Protein AF-I0WMH8-F1 (afdb_monomer_lite)

Secondary structure (DSSP, 8-state):
-----TTHHHHHHHHHHHHHHHHHHH-GGGGGGGHHHHHHHHHHHHHHHHTTS-TTTS-HHHHHHHHHHHHHHHHHHHHH--TT--HHHHHHHHHHHHHHHHT-GGG--------------

Foldseek 3Di:
DDDDDPPPPVVVVQVVVLVVLLVCVVPVVCVVVCVVVLVVVLVVLLVVLPVVDDPVHDDPVVSCVRSVLLSVQLVVLSVVAHSPDGSVSSVVSSVVSVVCVVVPVPPPPPPCPDPPDDDDD

pLDDT: mean 70.35, std 15.28, range [35.34, 90.81]

Radius of gyration: 19.6 Å; chains: 1; bounding box: 74×36×38 Å

Structure (mmCIF, N/CA/C/O backbone):
data_AF-I0WMH8-F1
#
_entry.id   AF-I0WMH8-F1
#
loop_
_atom_site.group_PDB
_atom_site.id
_atom_site.type_symbol
_atom_site.label_atom_id
_atom_site.label_alt_id
_atom_site.label_comp_id
_atom_site.label_asym_id
_atom_site.label_entity_id
_atom_site.label_seq_id
_atom_site.pdbx_PDB_ins_code
_atom_site.Cartn_x
_atom_site.Cartn_y
_atom_site.Cartn_z
_atom_site.occupancy
_atom_site.B_iso_or_equiv
_atom_site.auth_seq_id
_atom_site.auth_comp_id
_atom_site.auth_asym_id
_atom_site.auth_atom_id
_atom_site.pdbx_PDB_model_num
ATOM 1 N N . MET A 1 1 ? 30.273 -18.187 19.103 1.00 35.34 1 MET A N 1
ATOM 2 C CA . MET A 1 1 ? 29.636 -16.893 18.777 1.00 35.34 1 MET A CA 1
ATOM 3 C C . MET A 1 1 ? 28.178 -17.173 18.461 1.00 35.34 1 MET A C 1
ATOM 5 O O . MET A 1 1 ? 27.908 -17.806 17.452 1.00 35.34 1 MET A O 1
ATOM 9 N N . SER A 1 2 ? 27.269 -16.832 19.376 1.00 36.03 2 SER A N 1
ATOM 10 C CA . SER A 1 2 ? 25.834 -17.096 19.222 1.00 36.03 2 SER A CA 1
ATOM 11 C C . SER A 1 2 ? 25.186 -15.895 18.538 1.00 36.03 2 SER A C 1
ATOM 13 O O . SER A 1 2 ? 25.254 -14.782 19.058 1.00 36.03 2 SER A O 1
ATOM 15 N N . VAL A 1 3 ? 24.632 -16.099 17.344 1.00 42.56 3 VAL A N 1
ATOM 16 C CA . VAL A 1 3 ? 23.869 -15.081 16.615 1.00 42.56 3 VAL A CA 1
ATOM 17 C C . VAL A 1 3 ? 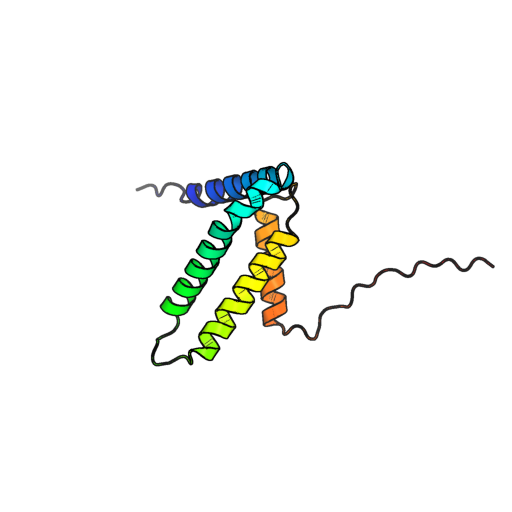22.485 -15.013 17.262 1.00 42.56 3 VAL A C 1
ATOM 19 O O . VAL A 1 3 ? 21.691 -15.937 17.121 1.00 42.56 3 VAL A O 1
ATOM 22 N N . GLY A 1 4 ? 22.227 -13.951 18.030 1.00 43.03 4 GLY A N 1
ATOM 23 C CA . GLY A 1 4 ? 20.915 -13.675 18.623 1.00 43.03 4 GLY A CA 1
ATOM 24 C C . GLY A 1 4 ? 19.840 -13.386 17.561 1.00 43.03 4 GLY A C 1
ATOM 25 O O . GLY A 1 4 ? 20.178 -13.001 16.436 1.00 43.03 4 GLY A O 1
ATOM 26 N N . PRO A 1 5 ? 18.550 -13.573 17.893 1.00 44.97 5 PRO A N 1
ATOM 27 C CA . PRO A 1 5 ? 17.464 -13.587 16.920 1.00 44.97 5 PRO A CA 1
ATOM 28 C C . PRO A 1 5 ? 17.234 -12.183 16.345 1.00 44.97 5 PRO A C 1
ATOM 30 O O . PRO A 1 5 ? 17.017 -11.217 17.076 1.00 44.97 5 PRO A O 1
ATOM 33 N N . ARG A 1 6 ? 17.262 -12.061 15.014 1.00 48.94 6 ARG A N 1
ATOM 34 C CA . ARG A 1 6 ? 16.994 -10.813 14.271 1.00 48.94 6 ARG A CA 1
ATOM 35 C C . ARG A 1 6 ? 15.488 -10.538 14.086 1.00 48.94 6 ARG A C 1
ATOM 37 O O . ARG A 1 6 ? 15.103 -9.908 13.106 1.00 48.94 6 ARG A O 1
ATOM 44 N N . ASP A 1 7 ? 14.640 -10.979 15.015 1.00 51.12 7 ASP A N 1
ATOM 45 C CA . ASP A 1 7 ? 13.172 -10.952 14.856 1.00 51.12 7 ASP A CA 1
ATOM 46 C C . ASP A 1 7 ? 12.471 -9.726 15.472 1.00 51.12 7 ASP A C 1
ATOM 48 O O . ASP A 1 7 ? 11.283 -9.497 15.249 1.00 51.12 7 ASP A O 1
ATOM 52 N N . HIS A 1 8 ? 13.186 -8.874 16.209 1.00 50.91 8 HIS A N 1
ATOM 53 C CA . HIS A 1 8 ? 12.559 -7.794 16.982 1.00 50.91 8 HIS A CA 1
ATOM 54 C C . HIS A 1 8 ? 12.007 -6.572 16.209 1.00 50.91 8 HIS A C 1
ATOM 56 O O . HIS A 1 8 ? 10.946 -6.082 16.606 1.00 50.91 8 HIS A O 1
ATOM 62 N N . PRO A 1 9 ? 12.619 -6.051 15.124 1.00 53.94 9 PRO A N 1
ATOM 63 C CA . PRO A 1 9 ? 12.135 -4.805 14.515 1.00 53.94 9 PRO A CA 1
ATOM 64 C C . PRO A 1 9 ? 10.842 -4.992 13.705 1.00 53.94 9 PRO A C 1
ATOM 66 O O . PRO A 1 9 ? 9.991 -4.106 13.680 1.00 53.94 9 PRO A O 1
ATOM 69 N N . ARG A 1 10 ? 10.647 -6.160 13.078 1.00 55.62 10 ARG A N 1
ATOM 70 C CA . ARG A 1 10 ? 9.462 -6.441 12.246 1.00 55.62 10 ARG A CA 1
ATOM 71 C C . ARG A 1 10 ? 8.193 -6.608 13.083 1.00 55.62 10 ARG A C 1
ATOM 73 O O . ARG A 1 10 ? 7.161 -6.041 12.734 1.00 55.62 10 ARG A O 1
ATOM 80 N N . ALA A 1 11 ? 8.287 -7.319 14.207 1.00 61.59 11 ALA A N 1
ATOM 81 C CA . ALA A 1 11 ? 7.164 -7.524 15.121 1.00 61.59 11 ALA A CA 1
ATOM 82 C C . ALA A 1 11 ? 6.704 -6.213 15.784 1.00 61.59 11 ALA A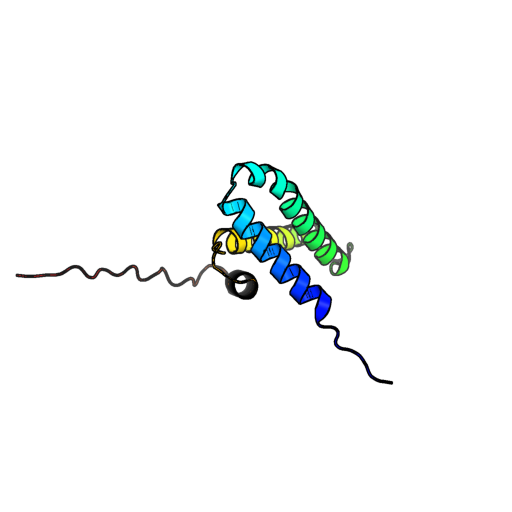 C 1
ATOM 84 O O . ALA A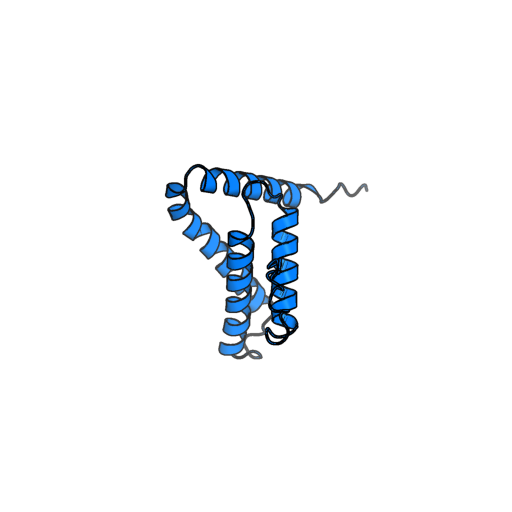 1 11 ? 5.506 -5.967 15.914 1.00 61.59 11 ALA A O 1
ATOM 85 N N . HIS A 1 12 ? 7.650 -5.339 16.148 1.00 65.19 12 HIS A N 1
ATOM 86 C CA . HIS A 1 12 ? 7.339 -4.019 16.697 1.00 65.19 12 HIS A CA 1
ATOM 87 C C . HIS A 1 12 ? 6.601 -3.133 15.681 1.00 65.19 12 HIS A C 1
ATOM 89 O O . HIS A 1 12 ? 5.567 -2.550 16.004 1.00 65.19 12 HIS A O 1
ATOM 95 N N . ASN A 1 13 ? 7.077 -3.090 14.434 1.00 69.56 13 ASN A N 1
ATOM 96 C CA . ASN A 1 13 ? 6.439 -2.309 13.373 1.00 69.56 13 ASN A CA 1
ATOM 97 C C . ASN A 1 13 ? 5.020 -2.816 13.061 1.00 69.56 13 ASN A C 1
ATOM 99 O O . ASN A 1 13 ? 4.097 -2.017 12.921 1.00 69.56 13 ASN A O 1
ATOM 103 N N . ALA A 1 14 ? 4.826 -4.136 13.029 1.00 68.69 14 ALA A N 1
ATOM 104 C CA . ALA A 1 14 ? 3.519 -4.767 12.841 1.00 68.69 14 ALA A CA 1
ATOM 105 C C . ALA A 1 14 ? 2.509 -4.400 13.948 1.00 68.69 14 ALA A C 1
ATOM 107 O O . ALA A 1 14 ? 1.358 -4.050 13.662 1.00 68.69 14 ALA A O 1
ATOM 108 N N . ALA A 1 15 ? 2.942 -4.435 15.212 1.00 73.25 15 ALA A N 1
ATOM 109 C CA . ALA A 1 15 ? 2.108 -4.047 16.348 1.00 73.25 15 ALA A CA 1
ATOM 110 C C . ALA A 1 15 ? 1.720 -2.561 16.281 1.00 73.25 15 ALA A C 1
ATOM 112 O O . ALA A 1 15 ? 0.549 -2.216 16.451 1.00 73.25 15 ALA A O 1
ATOM 113 N N . THR A 1 16 ? 2.678 -1.691 15.954 1.00 76.94 16 THR A N 1
ATOM 114 C CA . THR A 1 16 ? 2.451 -0.250 15.787 1.00 76.94 16 THR A CA 1
ATOM 115 C C . THR A 1 16 ? 1.433 0.044 14.687 1.00 76.94 16 THR A C 1
ATOM 117 O O . THR A 1 16 ? 0.505 0.818 14.915 1.00 76.94 16 THR A O 1
ATOM 120 N N . LEU A 1 17 ? 1.536 -0.615 13.528 1.00 73.00 17 LEU A N 1
ATOM 121 C CA . LEU A 1 17 ? 0.581 -0.448 12.426 1.00 73.00 17 LEU A CA 1
ATOM 122 C C . LEU A 1 17 ? -0.839 -0.871 12.822 1.00 73.00 17 LEU A C 1
ATOM 124 O O . LEU A 1 17 ? -1.804 -0.173 12.515 1.00 73.00 17 LEU A O 1
ATOM 128 N N . THR A 1 18 ? -0.969 -1.988 13.541 1.00 76.12 18 THR A N 1
ATOM 129 C CA . THR A 1 18 ? -2.273 -2.493 14.008 1.00 76.12 18 THR A CA 1
ATOM 130 C C . THR A 1 18 ? -2.925 -1.506 14.980 1.00 76.12 18 THR A C 1
ATOM 132 O O . THR A 1 18 ? -4.113 -1.196 14.874 1.00 76.12 18 THR A O 1
ATOM 135 N N . VAL A 1 19 ? -2.140 -0.957 15.913 1.00 79.44 19 VAL A N 1
ATOM 136 C CA . VAL A 1 19 ? -2.607 0.066 16.859 1.00 79.44 19 VAL A CA 1
ATOM 137 C C . VAL A 1 19 ? -3.017 1.343 16.126 1.00 79.44 19 VAL A C 1
ATOM 139 O O . VAL A 1 19 ? -4.104 1.863 16.372 1.00 79.44 19 VAL A O 1
ATOM 142 N N . GLN A 1 20 ? -2.199 1.821 15.186 1.00 78.38 20 GLN A N 1
ATOM 143 C CA . GLN A 1 20 ? -2.521 2.996 14.374 1.00 78.38 20 GLN A CA 1
ATOM 144 C C . GLN A 1 20 ? -3.828 2.813 13.598 1.00 78.38 20 GLN A C 1
ATOM 146 O O . GLN A 1 20 ? -4.655 3.723 13.582 1.00 78.38 20 GLN A O 1
ATOM 151 N N . ARG A 1 21 ? -4.055 1.635 13.001 1.00 79.06 21 ARG A N 1
ATOM 152 C CA . ARG A 1 21 ? -5.288 1.344 12.256 1.00 79.06 21 ARG A CA 1
ATOM 153 C C . ARG A 1 21 ? -6.530 1.467 13.138 1.00 79.06 21 ARG A C 1
ATOM 155 O O . ARG A 1 21 ? -7.496 2.106 12.734 1.00 79.06 21 ARG A O 1
ATOM 162 N N . ARG A 1 22 ? -6.480 0.922 14.354 1.00 79.69 22 ARG A N 1
ATOM 163 C CA . ARG A 1 22 ? -7.583 1.004 15.328 1.00 79.69 22 ARG A CA 1
ATOM 164 C C . ARG A 1 22 ? -7.831 2.428 15.819 1.00 79.69 22 ARG A C 1
ATOM 166 O O . ARG A 1 22 ? -8.979 2.833 15.952 1.00 79.69 22 ARG A O 1
ATOM 173 N N . ILE A 1 23 ? -6.769 3.195 16.065 1.00 79.75 23 ILE A N 1
ATOM 174 C CA . ILE A 1 23 ? -6.885 4.600 16.484 1.00 79.75 23 ILE A CA 1
ATOM 175 C C . ILE A 1 23 ? -7.556 5.436 15.390 1.00 79.75 23 ILE A C 1
ATOM 177 O O . ILE A 1 23 ? -8.427 6.246 15.692 1.00 79.75 23 ILE A O 1
ATOM 181 N N . LEU A 1 24 ? -7.177 5.235 14.127 1.00 78.75 24 LEU A N 1
ATOM 182 C CA . LEU A 1 24 ? -7.745 5.978 13.000 1.00 78.75 24 LEU A CA 1
ATOM 183 C C . LEU A 1 24 ? -9.218 5.644 12.752 1.00 78.75 24 LEU A C 1
ATOM 185 O O . LEU A 1 24 ? -9.978 6.533 12.379 1.00 78.75 24 LEU A O 1
ATOM 189 N N . ASP A 1 25 ? -9.618 4.397 12.992 1.00 80.31 25 ASP A N 1
ATOM 190 C CA . ASP A 1 25 ? -11.022 3.985 12.947 1.00 80.31 25 ASP A CA 1
ATOM 191 C C . ASP A 1 25 ? -11.848 4.653 14.061 1.00 80.31 25 ASP A C 1
ATOM 193 O O . ASP A 1 25 ? -12.895 5.243 13.803 1.00 80.31 25 ASP A O 1
ATOM 197 N N . ALA A 1 26 ? -11.322 4.665 15.291 1.00 81.75 26 ALA A N 1
ATOM 198 C CA . ALA A 1 26 ? -11.977 5.296 16.438 1.00 81.75 26 ALA A CA 1
ATOM 199 C C . ALA A 1 26 ? -12.002 6.837 16.367 1.00 81.75 26 ALA A C 1
ATOM 201 O O . ALA A 1 26 ? -12.866 7.474 16.972 1.00 81.75 26 ALA A O 1
ATOM 202 N N . ALA A 1 27 ? -11.058 7.452 15.650 1.00 80.44 27 ALA A N 1
ATOM 203 C CA . ALA A 1 27 ? -10.911 8.901 15.542 1.00 80.44 27 ALA A CA 1
ATOM 204 C C . ALA A 1 27 ? -10.565 9.340 14.101 1.00 80.44 27 ALA A C 1
ATOM 206 O O . ALA A 1 27 ? -9.427 9.729 13.820 1.00 80.44 27 ALA A O 1
ATOM 207 N N . PRO A 1 28 ? -11.553 9.382 13.183 1.00 71.00 28 PRO A N 1
ATOM 208 C CA . PRO A 1 28 ? -11.323 9.651 11.758 1.00 71.00 28 PRO A CA 1
ATOM 209 C C . PRO A 1 28 ? -10.723 11.030 11.458 1.00 71.00 28 PRO A C 1
ATOM 211 O O . PRO A 1 28 ? -10.074 11.223 10.436 1.00 71.00 28 PRO A O 1
ATOM 214 N N . HIS A 1 29 ? -10.902 12.008 12.349 1.00 72.38 29 HIS A N 1
ATOM 215 C CA . HIS A 1 29 ? -10.304 13.340 12.211 1.00 72.38 29 HIS A CA 1
ATOM 216 C C . HIS A 1 29 ? -8.768 13.309 12.314 1.00 72.38 29 HIS A C 1
ATOM 218 O O . HIS A 1 29 ? -8.098 14.149 11.715 1.00 72.38 29 HIS A O 1
ATOM 224 N N . LEU A 1 30 ? -8.195 12.303 12.988 1.00 67.88 30 LEU A N 1
ATOM 225 C CA . LEU A 1 30 ? -6.748 12.068 13.014 1.00 67.88 30 LEU A CA 1
ATOM 226 C C . LEU A 1 30 ? -6.225 11.535 11.671 1.00 67.88 30 LEU A C 1
ATOM 228 O O . LEU A 1 30 ? -5.023 11.610 11.408 1.00 67.88 30 LEU A O 1
ATOM 232 N N . ALA A 1 31 ? -7.112 11.064 10.783 1.00 62.16 31 ALA A N 1
ATOM 233 C CA . ALA A 1 31 ? -6.733 10.577 9.461 1.00 62.16 31 ALA A CA 1
ATOM 234 C C . ALA A 1 31 ? -6.190 11.678 8.532 1.00 62.16 31 ALA A C 1
ATOM 236 O O . ALA A 1 31 ? -5.488 11.402 7.561 1.00 62.16 31 ALA A O 1
ATOM 237 N N . GLN A 1 32 ? -6.442 12.952 8.848 1.00 55.69 32 GLN A N 1
ATOM 238 C CA . GLN A 1 32 ? -5.843 14.068 8.113 1.00 55.69 32 GLN A CA 1
ATOM 239 C C . GLN A 1 32 ? -4.316 14.138 8.307 1.00 55.69 32 GLN A C 1
ATOM 241 O O . GLN A 1 32 ? -3.608 14.572 7.400 1.00 55.69 32 GLN A O 1
ATOM 246 N N . SER A 1 33 ? -3.790 13.632 9.432 1.00 53.50 33 SER A N 1
ATOM 247 C CA . SER A 1 33 ? -2.345 13.534 9.690 1.00 53.50 33 SER A CA 1
ATOM 248 C C . SER A 1 33 ? -1.686 12.331 9.004 1.00 53.50 33 SER A C 1
ATOM 250 O O . SER A 1 33 ? -0.465 12.317 8.853 1.00 53.50 33 SER A O 1
ATOM 252 N N . THR A 1 34 ? -2.445 11.317 8.570 1.00 54.53 34 THR A N 1
ATOM 253 C CA . THR A 1 34 ? -1.890 10.109 7.923 1.00 54.53 34 THR A CA 1
ATOM 254 C C . THR A 1 34 ? -1.469 10.338 6.478 1.00 54.53 34 THR A C 1
ATOM 256 O O . THR A 1 34 ? -0.792 9.489 5.902 1.00 54.53 34 THR A O 1
ATOM 259 N N . LYS A 1 35 ? -1.792 11.504 5.909 1.00 55.25 35 LYS A N 1
ATOM 260 C CA . LYS A 1 35 ? -1.253 11.952 4.622 1.00 55.25 35 LYS A CA 1
ATOM 261 C C . LYS A 1 35 ? 0.285 11.889 4.606 1.00 55.25 35 LYS A C 1
ATOM 263 O O . LYS A 1 35 ? 0.852 11.376 3.649 1.00 55.25 35 LYS A O 1
ATOM 268 N N . ALA A 1 36 ? 0.925 12.234 5.728 1.00 56.97 36 ALA A N 1
ATOM 269 C CA . ALA A 1 36 ? 2.373 12.130 5.909 1.00 56.97 36 ALA A CA 1
ATOM 270 C C . ALA A 1 36 ? 2.904 10.681 5.836 1.00 56.97 36 ALA A C 1
ATOM 272 O O . ALA A 1 36 ? 4.003 10.446 5.346 1.00 56.97 36 ALA A O 1
ATOM 273 N N . ALA A 1 37 ? 2.133 9.682 6.283 1.00 59.06 37 ALA A N 1
ATOM 274 C CA . ALA A 1 37 ? 2.548 8.278 6.202 1.00 59.06 37 ALA A CA 1
ATOM 275 C C . ALA A 1 37 ? 2.454 7.728 4.766 1.00 59.06 37 ALA A C 1
ATOM 277 O O . ALA A 1 37 ? 3.306 6.945 4.349 1.00 59.06 37 ALA A O 1
ATOM 278 N N . GLY A 1 38 ? 1.445 8.162 4.001 1.00 62.62 38 GLY A N 1
ATOM 279 C CA . GLY A 1 38 ? 1.338 7.849 2.572 1.00 62.62 38 GLY A CA 1
ATOM 280 C C . GLY A 1 38 ? 2.478 8.460 1.753 1.00 62.62 38 GLY A C 1
ATOM 281 O O . GLY A 1 38 ? 3.021 7.796 0.874 1.00 62.62 38 GLY A O 1
ATOM 282 N N . GLU A 1 39 ? 2.887 9.684 2.096 1.00 67.50 39 GLU A N 1
ATOM 283 C CA . GLU A 1 39 ? 4.032 10.377 1.489 1.00 67.50 39 GLU A CA 1
ATOM 284 C C . GLU A 1 39 ? 5.359 9.649 1.772 1.00 67.50 39 GLU A C 1
ATOM 286 O O . GLU A 1 39 ? 6.138 9.425 0.848 1.00 67.50 39 GLU A O 1
ATOM 291 N N . LEU A 1 40 ? 5.582 9.177 3.008 1.00 70.19 40 LEU A N 1
ATOM 292 C CA . LEU A 1 40 ? 6.772 8.388 3.362 1.00 70.19 40 LEU A CA 1
ATOM 293 C C . LEU A 1 40 ? 6.848 7.051 2.616 1.00 70.19 40 LEU A C 1
ATOM 295 O O . LEU A 1 40 ? 7.929 6.634 2.205 1.00 70.19 40 LEU A O 1
ATOM 299 N N . PHE A 1 41 ? 5.716 6.368 2.424 1.00 72.12 41 PHE A N 1
ATOM 300 C CA . PHE A 1 41 ? 5.702 5.133 1.642 1.00 72.12 41 PHE A CA 1
ATOM 301 C C . PHE A 1 41 ? 5.996 5.392 0.167 1.00 72.12 41 PHE A C 1
ATOM 303 O O . PHE A 1 41 ? 6.787 4.669 -0.434 1.00 72.12 41 PHE A O 1
ATOM 310 N N . GLN A 1 42 ? 5.380 6.422 -0.415 1.00 74.25 42 GLN A N 1
ATOM 311 C CA . GLN A 1 42 ? 5.647 6.798 -1.799 1.00 74.25 42 GLN A CA 1
ATOM 312 C C . GLN A 1 42 ? 7.130 7.132 -1.999 1.00 74.25 42 GLN A C 1
ATOM 314 O O . GLN A 1 42 ? 7.735 6.650 -2.953 1.00 74.25 42 GLN A O 1
ATOM 319 N N . GLN A 1 43 ? 7.725 7.889 -1.074 1.00 79.94 43 GLN A N 1
ATOM 320 C CA . GLN A 1 43 ? 9.154 8.185 -1.091 1.00 79.94 43 GLN A CA 1
ATOM 321 C C . GLN A 1 43 ? 10.001 6.908 -0.997 1.00 79.94 43 GLN A C 1
ATOM 323 O O . GLN A 1 43 ? 10.898 6.715 -1.810 1.00 79.94 43 GLN A O 1
ATOM 328 N N . PHE A 1 44 ? 9.685 6.001 -0.068 1.00 82.12 44 PHE A N 1
ATOM 329 C CA . PHE A 1 44 ? 10.392 4.724 0.066 1.00 82.12 44 PHE A CA 1
ATOM 330 C C . PHE A 1 44 ? 10.337 3.880 -1.217 1.00 82.12 44 PHE A C 1
ATOM 332 O O . PHE A 1 44 ? 11.344 3.301 -1.624 1.00 82.12 44 PHE A O 1
ATOM 339 N N . VAL A 1 45 ? 9.171 3.799 -1.865 1.00 78.31 45 VAL A N 1
ATOM 340 C CA . VAL A 1 45 ? 9.014 3.053 -3.122 1.00 78.31 45 VAL A CA 1
ATOM 341 C C . VAL A 1 45 ? 9.809 3.713 -4.245 1.00 78.31 45 VAL A C 1
ATOM 343 O O . VAL A 1 45 ? 10.478 3.005 -4.993 1.00 78.31 45 VAL A O 1
ATOM 346 N N . GLN A 1 46 ? 9.788 5.045 -4.339 1.00 79.62 46 GLN A N 1
ATOM 347 C CA . GLN A 1 46 ? 10.587 5.780 -5.318 1.00 79.62 46 GLN A CA 1
ATOM 348 C C . GLN A 1 46 ? 12.084 5.510 -5.123 1.00 79.62 46 GLN A C 1
ATOM 350 O O . GLN A 1 46 ? 12.749 5.090 -6.062 1.00 79.62 46 GLN A O 1
ATOM 355 N N . GLU A 1 47 ? 12.594 5.628 -3.894 1.00 83.12 47 GLU A N 1
ATOM 356 C CA . GLU A 1 47 ? 13.994 5.327 -3.564 1.00 83.12 47 GLU A CA 1
ATOM 357 C C . GLU A 1 47 ? 14.364 3.868 -3.884 1.00 83.12 47 GLU A C 1
ATOM 359 O O . GLU A 1 47 ? 15.459 3.579 -4.369 1.00 83.12 47 GLU A O 1
ATOM 364 N N . TRP A 1 48 ? 13.448 2.924 -3.640 1.00 80.81 48 TRP A N 1
ATOM 365 C CA . TRP A 1 48 ? 13.649 1.509 -3.955 1.00 80.81 48 TRP A CA 1
ATOM 366 C C . TRP A 1 48 ? 13.736 1.240 -5.463 1.00 80.81 48 TRP A C 1
ATOM 368 O O . TRP A 1 48 ? 14.544 0.391 -5.866 1.00 80.81 48 TRP A O 1
ATOM 378 N N . VAL A 1 49 ? 12.918 1.936 -6.266 1.00 77.44 49 VAL A N 1
ATOM 379 C CA . VAL A 1 49 ? 12.951 1.888 -7.735 1.00 77.44 49 VAL A CA 1
ATOM 380 C C . VAL A 1 49 ? 14.243 2.524 -8.233 1.00 77.44 49 VAL A C 1
ATOM 382 O O . VAL A 1 49 ? 14.996 1.858 -8.936 1.00 77.44 49 VAL A O 1
ATOM 385 N N . ASP A 1 50 ? 14.556 3.742 -7.794 1.00 77.06 50 ASP A N 1
ATOM 386 C CA . ASP A 1 50 ? 15.748 4.490 -8.208 1.00 77.06 50 ASP A CA 1
ATOM 387 C C . ASP A 1 50 ? 17.048 3.733 -7.888 1.00 77.06 50 ASP A C 1
ATOM 389 O O . ASP A 1 50 ? 18.002 3.775 -8.655 1.00 77.06 50 ASP A O 1
ATOM 393 N N . ALA A 1 51 ? 17.092 2.970 -6.789 1.00 79.25 51 ALA A N 1
ATOM 394 C CA . ALA A 1 51 ? 18.251 2.146 -6.435 1.00 79.25 51 ALA A CA 1
ATOM 395 C C . ALA A 1 51 ? 18.449 0.901 -7.326 1.00 79.25 51 ALA A C 1
ATOM 397 O O . ALA A 1 51 ? 19.514 0.284 -7.285 1.00 79.25 51 ALA A O 1
ATOM 398 N N . ARG A 1 52 ? 17.422 0.471 -8.068 1.00 73.50 52 ARG A N 1
ATOM 399 C CA . ARG A 1 52 ? 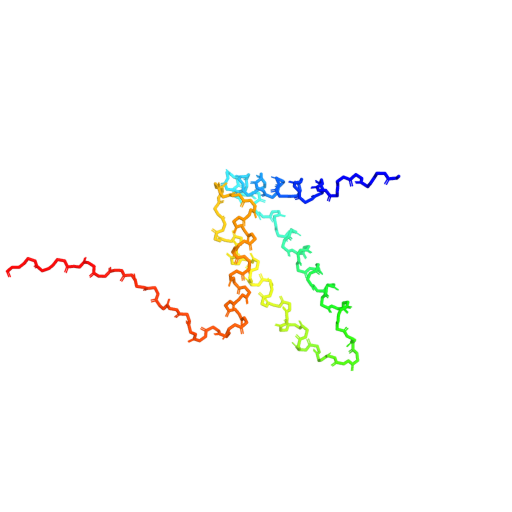17.449 -0.723 -8.945 1.00 73.50 52 ARG A CA 1
ATOM 400 C C . ARG A 1 52 ? 17.420 -0.378 -10.422 1.00 73.50 52 ARG A C 1
ATOM 402 O O . ARG A 1 52 ? 17.763 -1.209 -11.257 1.00 73.50 52 ARG A O 1
ATOM 409 N N . VAL A 1 53 ? 16.976 0.828 -10.720 1.00 68.81 53 VAL A N 1
ATOM 410 C CA . VAL A 1 53 ? 16.926 1.407 -12.041 1.00 68.81 53 VAL A CA 1
ATOM 411 C C . VAL A 1 53 ? 18.240 2.145 -12.262 1.00 68.81 53 VAL A C 1
ATOM 413 O O . VAL A 1 53 ? 18.487 3.172 -11.643 1.00 68.81 53 VAL A O 1
ATOM 416 N N . GLU A 1 54 ? 19.097 1.636 -13.148 1.00 66.00 54 GLU A N 1
ATOM 417 C CA . GLU A 1 54 ? 20.206 2.459 -13.626 1.00 66.00 54 GLU A CA 1
ATOM 418 C C . GLU A 1 54 ? 19.617 3.655 -14.397 1.00 66.00 54 GLU A C 1
ATOM 420 O O . GLU A 1 54 ? 18.877 3.430 -15.362 1.00 66.00 54 GLU A O 1
ATOM 425 N N . PRO A 1 55 ? 19.911 4.911 -14.000 1.00 59.75 55 PRO A N 1
ATOM 426 C CA . PRO A 1 55 ? 19.280 6.103 -14.579 1.00 59.75 55 PRO A CA 1
ATOM 427 C C . PRO A 1 55 ? 19.457 6.216 -16.097 1.00 59.75 55 PRO A C 1
ATOM 429 O O . PRO A 1 55 ? 18.624 6.806 -16.778 1.00 59.75 55 PRO A O 1
ATOM 432 N N . ASP A 1 56 ? 20.522 5.610 -16.624 1.00 66.38 56 ASP A N 1
ATOM 433 C CA . ASP A 1 56 ? 20.875 5.634 -18.042 1.00 66.38 56 ASP A CA 1
ATOM 434 C C . ASP A 1 56 ? 20.200 4.506 -18.849 1.00 66.38 56 ASP A C 1
ATOM 436 O O . ASP A 1 56 ? 20.286 4.489 -20.077 1.00 66.38 56 ASP A O 1
ATOM 440 N N . GLN A 1 57 ? 19.536 3.551 -18.181 1.00 64.94 57 GLN A N 1
ATOM 441 C CA . GLN A 1 57 ? 18.972 2.345 -18.805 1.00 64.94 57 GLN A CA 1
ATOM 442 C C . GLN A 1 57 ? 17.443 2.248 -18.742 1.00 64.94 57 GLN A C 1
ATOM 444 O O . GLN A 1 57 ? 16.864 1.383 -19.402 1.00 64.94 57 GLN A O 1
ATOM 449 N N . VAL A 1 58 ? 16.767 3.102 -17.971 1.00 66.06 58 VAL A N 1
ATOM 450 C CA . VAL A 1 58 ? 15.312 3.016 -17.788 1.00 66.06 58 VAL A CA 1
ATOM 451 C C . VAL A 1 58 ? 14.662 4.357 -18.074 1.00 66.06 58 VAL A C 1
ATOM 453 O O . VAL A 1 58 ? 14.990 5.380 -17.480 1.00 66.06 58 VAL A O 1
ATOM 456 N N . ASP A 1 59 ? 13.687 4.321 -18.977 1.00 75.31 59 ASP A N 1
ATOM 457 C CA . ASP A 1 59 ? 12.848 5.464 -19.308 1.00 75.31 59 ASP A CA 1
ATOM 458 C C . ASP A 1 59 ? 12.150 6.006 -18.038 1.00 75.31 59 ASP A C 1
ATOM 460 O O . ASP A 1 59 ? 11.548 5.222 -17.291 1.00 75.31 59 ASP A O 1
ATOM 464 N N . PRO A 1 60 ? 12.174 7.327 -17.781 1.00 75.12 60 PRO A N 1
ATOM 465 C CA . PRO A 1 60 ? 11.417 7.952 -16.696 1.00 75.12 60 PRO A CA 1
ATOM 466 C C . PRO A 1 60 ? 9.942 7.527 -16.640 1.00 75.12 60 PRO A C 1
ATOM 468 O O . PRO A 1 60 ? 9.387 7.358 -15.552 1.00 75.12 60 PRO A O 1
ATOM 471 N N . LEU A 1 61 ? 9.308 7.296 -17.794 1.00 76.56 61 LEU A N 1
ATOM 472 C CA . LEU A 1 61 ? 7.948 6.772 -17.880 1.00 76.56 61 LEU A CA 1
ATOM 473 C C . LEU A 1 61 ? 7.837 5.379 -17.248 1.00 76.56 61 LEU A C 1
ATOM 475 O O . LEU A 1 61 ? 6.895 5.122 -16.502 1.00 76.56 61 LEU A O 1
ATOM 479 N N . CYS A 1 62 ? 8.803 4.492 -17.495 1.00 73.75 62 CYS A N 1
ATOM 480 C CA . CYS A 1 62 ? 8.832 3.150 -16.914 1.00 73.75 62 CYS A CA 1
ATOM 481 C C . CYS A 1 62 ? 8.997 3.191 -15.389 1.00 73.75 62 CYS A C 1
ATOM 483 O O . CYS A 1 62 ? 8.319 2.439 -14.694 1.00 73.75 62 CYS A O 1
ATOM 485 N N . SER A 1 63 ? 9.821 4.098 -14.853 1.00 73.88 63 SER A N 1
ATOM 486 C CA . SER A 1 63 ? 9.949 4.291 -13.397 1.00 73.88 63 SER A CA 1
ATOM 487 C C . SER A 1 63 ? 8.616 4.721 -12.767 1.00 73.88 63 SER A C 1
ATOM 489 O O . SER A 1 63 ? 8.129 4.095 -11.823 1.00 73.88 63 SER A O 1
ATOM 491 N N . VAL A 1 64 ? 7.940 5.712 -13.359 1.00 80.50 64 VAL A N 1
ATOM 492 C CA . VAL A 1 64 ? 6.617 6.173 -12.898 1.00 80.50 64 VAL A CA 1
ATOM 493 C C . VAL A 1 64 ? 5.565 5.060 -12.978 1.00 80.50 64 VAL A C 1
ATOM 495 O O . VAL A 1 64 ? 4.733 4.919 -12.076 1.00 80.50 64 VAL A O 1
ATOM 498 N N . LEU A 1 65 ? 5.610 4.240 -14.031 1.00 79.62 65 LEU A N 1
ATOM 499 C CA . LEU A 1 65 ? 4.728 3.084 -14.197 1.00 79.62 65 LEU A CA 1
ATOM 500 C C . LEU A 1 65 ? 5.002 1.952 -13.200 1.00 79.62 65 LEU A C 1
ATOM 502 O O . LEU A 1 65 ? 4.122 1.121 -13.025 1.00 79.62 65 LEU A O 1
ATOM 506 N N . LEU A 1 66 ? 6.151 1.915 -12.523 1.00 77.62 66 LEU A N 1
ATOM 507 C CA . LEU A 1 66 ? 6.415 0.968 -11.432 1.00 77.62 66 LEU A CA 1
ATOM 508 C C . LEU A 1 66 ? 5.930 1.507 -10.081 1.00 77.62 66 LEU A C 1
ATOM 510 O O . LEU A 1 66 ? 5.334 0.775 -9.288 1.00 77.62 66 LEU A O 1
ATOM 514 N N . VAL A 1 67 ? 6.141 2.799 -9.828 1.00 82.25 67 VAL A N 1
ATOM 515 C CA . VAL A 1 67 ? 5.780 3.439 -8.553 1.00 82.25 67 VAL A CA 1
ATOM 516 C C . VAL A 1 67 ? 4.263 3.572 -8.402 1.00 82.25 67 VAL A C 1
ATOM 518 O O . VAL A 1 67 ? 3.710 3.242 -7.351 1.00 82.25 67 VAL A O 1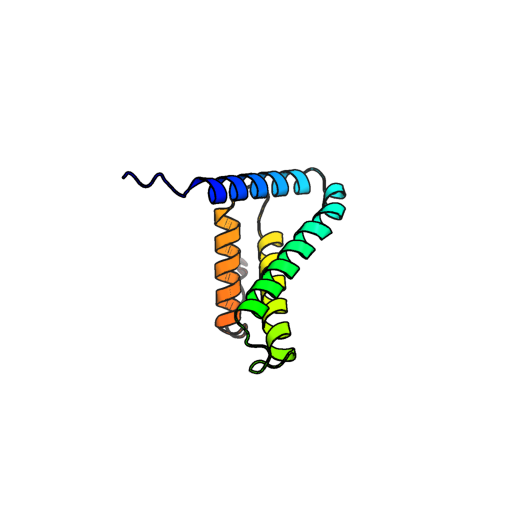
ATOM 521 N N . ASN A 1 68 ? 3.560 3.999 -9.456 1.00 85.00 68 ASN A N 1
ATOM 522 C CA . ASN A 1 68 ? 2.117 4.242 -9.390 1.00 85.00 68 ASN A CA 1
ATOM 523 C C . ASN A 1 68 ? 1.298 2.988 -9.020 1.00 85.00 68 ASN A C 1
ATOM 525 O O . ASN A 1 68 ? 0.452 3.086 -8.123 1.00 85.00 68 ASN A O 1
ATOM 529 N N . PRO A 1 69 ? 1.526 1.807 -9.629 1.00 83.38 69 PRO A N 1
ATOM 530 C CA . PRO A 1 69 ? 0.841 0.584 -9.231 1.00 83.38 69 PRO A CA 1
ATOM 531 C C . PRO A 1 69 ? 1.174 0.164 -7.802 1.00 83.38 69 PRO A C 1
ATOM 533 O O . PRO A 1 69 ? 0.265 -0.209 -7.071 1.00 83.38 69 PRO A O 1
ATOM 536 N N . ALA A 1 70 ? 2.425 0.296 -7.352 1.00 84.12 70 ALA A N 1
ATOM 537 C CA . ALA A 1 70 ? 2.794 -0.019 -5.971 1.00 84.12 70 ALA A CA 1
ATOM 538 C C . ALA A 1 70 ? 2.058 0.876 -4.953 1.00 84.12 70 ALA A C 1
ATOM 540 O O . ALA A 1 70 ? 1.534 0.387 -3.947 1.00 84.12 70 ALA A O 1
ATOM 541 N N . CYS A 1 71 ? 1.929 2.175 -5.237 1.00 83.50 71 CYS A N 1
ATOM 542 C CA . CYS A 1 71 ? 1.105 3.082 -4.436 1.00 83.50 71 CYS A CA 1
ATOM 543 C C . CYS A 1 71 ? -0.384 2.695 -4.468 1.00 83.50 71 CYS A C 1
ATOM 545 O O . CYS A 1 71 ? -1.055 2.721 -3.431 1.00 83.50 71 CYS A O 1
ATOM 547 N N . ALA A 1 72 ? -0.909 2.306 -5.635 1.00 84.81 72 ALA A N 1
ATOM 548 C CA . ALA A 1 72 ? -2.292 1.855 -5.781 1.00 84.81 72 ALA A CA 1
ATOM 549 C 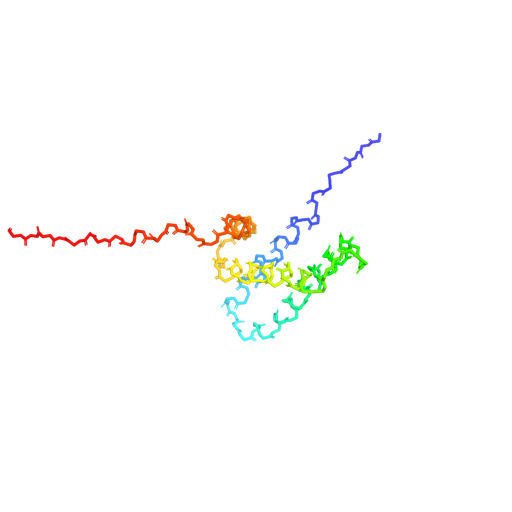C . ALA A 1 72 ? -2.566 0.549 -5.012 1.00 84.81 72 ALA A C 1
ATOM 551 O O . ALA A 1 72 ? -3.612 0.435 -4.365 1.00 84.81 72 ALA A O 1
ATOM 552 N N . VAL A 1 73 ? -1.618 -0.394 -5.018 1.00 87.56 73 VAL A N 1
ATOM 553 C CA . VAL A 1 73 ? -1.660 -1.639 -4.239 1.00 87.56 73 VAL A CA 1
ATOM 554 C C . VAL A 1 73 ? -1.715 -1.334 -2.756 1.00 87.56 73 VAL A C 1
ATOM 556 O O . VAL A 1 73 ? -2.643 -1.789 -2.089 1.00 87.56 73 VAL A O 1
ATOM 559 N N . LEU A 1 74 ? -0.791 -0.515 -2.240 1.00 84.19 74 LEU A N 1
ATOM 560 C CA . LEU A 1 74 ? -0.795 -0.182 -0.817 1.00 84.19 74 LEU A CA 1
ATOM 561 C C . LEU A 1 74 ? -2.111 0.469 -0.406 1.00 84.19 74 LEU A C 1
ATOM 563 O O . LEU A 1 74 ? -2.708 0.072 0.594 1.00 84.19 74 LEU A O 1
ATOM 567 N N . ARG A 1 75 ? -2.572 1.465 -1.168 1.00 83.06 75 ARG A N 1
ATOM 568 C CA . ARG A 1 75 ? -3.824 2.158 -0.861 1.00 83.06 75 ARG A CA 1
ATOM 569 C C . ARG A 1 75 ? -4.994 1.179 -0.835 1.00 83.06 75 ARG A C 1
ATOM 571 O O . ARG A 1 75 ? -5.808 1.234 0.083 1.00 83.06 75 ARG A O 1
ATOM 578 N N . THR A 1 76 ? -5.068 0.280 -1.812 1.00 84.81 76 THR A N 1
ATOM 579 C CA . THR A 1 76 ? -6.117 -0.743 -1.893 1.00 84.81 76 THR A CA 1
ATOM 580 C C . THR A 1 76 ? -6.052 -1.701 -0.707 1.00 84.81 76 THR A C 1
ATOM 582 O O . THR A 1 76 ? -7.061 -1.895 -0.031 1.00 84.81 76 THR A O 1
ATOM 585 N N . ALA A 1 77 ? -4.871 -2.237 -0.397 1.00 86.56 77 ALA A N 1
ATOM 586 C CA . ALA A 1 77 ? -4.666 -3.128 0.740 1.00 86.56 77 ALA A CA 1
ATOM 587 C C . ALA A 1 77 ? -5.036 -2.445 2.064 1.00 86.56 77 ALA A C 1
ATOM 589 O O . ALA A 1 77 ? -5.754 -3.021 2.873 1.00 86.56 77 ALA A O 1
ATOM 590 N N . TYR A 1 78 ? -4.632 -1.188 2.257 1.00 82.38 78 TYR A N 1
ATOM 591 C CA . TYR A 1 78 ? -4.957 -0.412 3.453 1.00 82.38 78 TYR A CA 1
ATOM 592 C C . TYR A 1 78 ? -6.463 -0.154 3.607 1.00 82.38 78 TYR A C 1
ATOM 594 O O . TYR A 1 78 ? -6.993 -0.229 4.715 1.00 82.38 78 TYR A O 1
ATOM 602 N N . LEU A 1 79 ? -7.172 0.137 2.510 1.00 83.25 79 LEU A N 1
ATOM 603 C CA . LEU A 1 79 ? -8.626 0.330 2.533 1.00 83.25 79 LEU A CA 1
ATOM 604 C C . LEU A 1 79 ? -9.383 -0.968 2.844 1.00 83.25 79 LEU A C 1
ATOM 606 O O . LEU A 1 79 ? -10.410 -0.915 3.514 1.00 83.25 79 LEU A O 1
ATOM 610 N N . GLN A 1 80 ? -8.872 -2.112 2.384 1.00 85.75 80 GLN A N 1
ATOM 611 C CA . GLN A 1 80 ? -9.454 -3.434 2.641 1.00 85.75 80 GLN A CA 1
ATOM 612 C C . GLN A 1 80 ? -9.068 -4.008 4.012 1.00 85.75 80 GLN A C 1
ATOM 614 O O . GLN A 1 80 ? -9.752 -4.897 4.517 1.00 85.75 80 GLN A O 1
ATOM 619 N N . TRP A 1 81 ? -7.989 -3.512 4.622 1.00 86.75 81 TRP A N 1
ATOM 620 C CA . TRP A 1 81 ? -7.522 -3.955 5.931 1.00 86.75 81 TRP A CA 1
ATOM 621 C C . TRP A 1 81 ? -8.440 -3.442 7.042 1.00 86.75 81 TRP A C 1
ATOM 623 O O . TRP A 1 81 ? -8.530 -2.233 7.289 1.00 86.75 81 TRP A O 1
ATOM 633 N N . GLN A 1 82 ? -9.144 -4.343 7.722 1.00 84.94 82 GLN A N 1
ATOM 634 C CA . GLN A 1 82 ? -10.114 -3.970 8.744 1.00 84.94 82 GLN A CA 1
ATOM 635 C C . GLN A 1 82 ? -9.435 -3.691 10.097 1.00 84.94 82 GLN A C 1
ATOM 637 O O . GLN A 1 82 ? -8.375 -4.236 10.386 1.00 84.94 82 GLN A O 1
ATOM 642 N N . PRO A 1 83 ? -10.034 -2.879 10.984 1.00 77.38 83 PRO A N 1
ATOM 643 C CA . PRO A 1 83 ? -9.452 -2.571 12.300 1.00 77.38 83 PRO A CA 1
ATOM 644 C C . PRO A 1 83 ? -9.225 -3.789 13.219 1.00 77.38 83 PRO A C 1
ATOM 646 O O . PRO A 1 83 ? -8.392 -3.745 14.131 1.00 77.38 83 PRO A O 1
ATOM 649 N N . GLY A 1 84 ? -9.981 -4.871 13.003 1.00 79.75 84 GLY A N 1
ATOM 650 C CA . GLY A 1 84 ? -9.839 -6.137 13.728 1.00 79.75 84 GLY A CA 1
ATOM 651 C C . GLY A 1 84 ? -8.747 -7.055 13.179 1.00 79.75 84 GLY A C 1
ATOM 652 O O . GLY A 1 84 ? -8.324 -7.970 13.885 1.00 79.75 84 GLY A O 1
ATOM 653 N N . ASP A 1 85 ? -8.275 -6.795 11.963 1.00 82.88 85 ASP A N 1
ATOM 654 C CA . ASP A 1 85 ? -7.281 -7.617 11.293 1.00 82.88 85 ASP A CA 1
ATOM 655 C C . ASP A 1 85 ? -5.884 -7.408 11.898 1.00 82.88 85 ASP A C 1
ATOM 657 O O . ASP A 1 85 ? -5.551 -6.347 12.435 1.00 82.88 85 ASP A O 1
ATOM 661 N N . ASP A 1 86 ? -5.038 -8.429 11.786 1.00 85.50 86 ASP A N 1
ATOM 662 C CA . ASP A 1 86 ? -3.632 -8.343 12.167 1.00 85.50 86 ASP A CA 1
ATOM 663 C C . ASP A 1 86 ? -2.754 -7.820 11.017 1.00 85.50 86 ASP A C 1
ATOM 665 O O . ASP A 1 86 ? -3.194 -7.638 9.878 1.00 85.50 86 ASP A O 1
ATOM 669 N N . ALA A 1 87 ? -1.477 -7.573 11.309 1.00 80.88 87 ALA A N 1
ATOM 670 C CA . ALA A 1 87 ? -0.516 -7.133 10.303 1.00 80.88 87 ALA A CA 1
ATOM 671 C C . ALA A 1 87 ? -0.240 -8.193 9.218 1.00 80.88 87 ALA A C 1
ATOM 673 O O . ALA A 1 87 ? 0.185 -7.847 8.117 1.00 80.88 87 ALA A O 1
ATOM 674 N N . GLN A 1 88 ? -0.483 -9.477 9.492 1.00 86.75 88 GLN A N 1
ATOM 675 C CA . GLN A 1 88 ? -0.296 -10.524 8.491 1.00 86.75 88 GLN A CA 1
ATOM 676 C C . GLN A 1 88 ? -1.356 -10.415 7.392 1.00 86.75 88 GLN A C 1
ATOM 678 O O . GLN A 1 88 ? -1.069 -10.660 6.219 1.00 86.75 88 GLN A O 1
ATOM 683 N N . ARG A 1 89 ? -2.565 -9.970 7.748 1.00 88.19 89 ARG A N 1
ATOM 684 C CA . ARG A 1 89 ? -3.643 -9.741 6.790 1.00 88.19 89 ARG A CA 1
ATOM 685 C C . ARG A 1 89 ? -3.301 -8.671 5.759 1.00 88.19 89 ARG A C 1
ATOM 687 O O . ARG A 1 89 ? -3.548 -8.900 4.577 1.00 88.19 89 ARG A O 1
ATOM 694 N N . ILE A 1 90 ? -2.721 -7.540 6.167 1.00 84.31 90 ILE A N 1
ATOM 695 C CA . ILE A 1 90 ? -2.321 -6.498 5.207 1.00 84.31 90 ILE A CA 1
ATOM 696 C C . ILE A 1 90 ? -1.197 -6.979 4.283 1.00 84.31 90 ILE A C 1
ATOM 698 O O . ILE A 1 90 ? -1.250 -6.688 3.093 1.00 84.31 90 ILE A O 1
ATOM 702 N N . LEU A 1 91 ? -0.245 -7.778 4.778 1.00 87.94 91 LEU A N 1
ATOM 703 C CA . LEU A 1 91 ? 0.783 -8.390 3.926 1.00 87.94 91 LEU A CA 1
ATOM 704 C C . LEU A 1 91 ? 0.162 -9.324 2.877 1.00 87.94 91 LEU A C 1
ATOM 706 O O . LEU A 1 91 ? 0.458 -9.191 1.696 1.00 87.94 91 LEU A O 1
ATOM 710 N N . GLY A 1 92 ? -0.785 -10.179 3.274 1.00 90.31 92 GLY A N 1
ATOM 711 C CA . GLY A 1 92 ? -1.495 -11.044 2.326 1.00 90.31 92 GLY A CA 1
ATOM 712 C C . GLY A 1 92 ? -2.326 -10.275 1.288 1.00 90.31 92 GLY A C 1
ATOM 713 O O . GLY A 1 92 ? -2.431 -10.707 0.140 1.00 90.31 92 GLY A O 1
ATOM 714 N N . LEU A 1 93 ? -2.901 -9.125 1.662 1.00 89.56 93 LEU A N 1
ATOM 715 C CA . LEU A 1 93 ? -3.603 -8.234 0.728 1.00 89.56 93 LEU A CA 1
ATOM 716 C C . LEU A 1 93 ? -2.641 -7.589 -0.280 1.00 89.56 93 LEU A C 1
ATOM 718 O O . LEU A 1 93 ? -2.992 -7.478 -1.452 1.00 89.56 93 LEU A O 1
ATOM 722 N N . LEU A 1 94 ? -1.444 -7.187 0.162 1.00 88.81 94 LEU A N 1
ATOM 723 C CA . LEU A 1 94 ? -0.397 -6.656 -0.714 1.00 88.81 94 LEU A CA 1
ATOM 724 C C . LEU A 1 94 ? 0.067 -7.716 -1.718 1.00 88.81 94 LEU A C 1
ATOM 726 O O . LEU A 1 94 ? 0.049 -7.445 -2.915 1.00 88.81 94 LEU A O 1
ATOM 730 N N . ASP A 1 95 ? 0.407 -8.918 -1.246 1.00 90.81 95 ASP A N 1
ATOM 731 C CA . ASP A 1 95 ? 0.857 -10.023 -2.103 1.00 90.81 95 ASP A CA 1
ATOM 732 C C . ASP A 1 95 ? -0.198 -10.377 -3.159 1.00 90.81 95 ASP A C 1
ATOM 734 O O . ASP A 1 95 ? 0.114 -10.495 -4.343 1.00 90.81 95 ASP A O 1
ATOM 738 N N . SER A 1 96 ? -1.469 -10.468 -2.748 1.00 89.00 96 SER A N 1
ATOM 739 C CA . SER A 1 96 ? -2.577 -10.756 -3.668 1.00 89.00 96 SER A CA 1
ATOM 740 C C . SER A 1 96 ? -2.734 -9.658 -4.722 1.00 89.00 96 SER A C 1
ATOM 742 O O . SER A 1 96 ? -2.871 -9.946 -5.903 1.00 89.00 96 SER A O 1
ATOM 744 N N . ALA A 1 97 ? -2.687 -8.386 -4.318 1.00 88.44 97 ALA A N 1
ATOM 745 C CA . ALA A 1 97 ? -2.856 -7.269 -5.241 1.00 88.44 97 ALA A CA 1
ATOM 746 C C . ALA A 1 97 ? -1.681 -7.126 -6.225 1.00 88.44 97 ALA A C 1
ATOM 748 O O . ALA A 1 97 ? -1.903 -6.767 -7.381 1.00 88.44 97 ALA A O 1
ATOM 749 N N . PHE A 1 98 ? -0.449 -7.429 -5.803 1.00 87.38 98 PHE A N 1
ATOM 750 C CA . PHE A 1 98 ? 0.693 -7.486 -6.717 1.00 87.38 98 PHE A CA 1
ATOM 751 C C . PHE A 1 98 ? 0.581 -8.649 -7.706 1.00 87.38 98 PHE A C 1
ATOM 753 O O . PHE A 1 98 ? 0.833 -8.436 -8.889 1.00 87.38 98 PHE A O 1
ATOM 760 N N . ALA A 1 99 ? 0.136 -9.828 -7.261 1.00 87.81 99 ALA A N 1
ATOM 761 C CA . ALA A 1 99 ? -0.094 -10.968 -8.148 1.00 87.81 99 ALA A CA 1
ATOM 762 C C . ALA A 1 99 ? -1.158 -10.666 -9.223 1.00 87.81 99 ALA A C 1
ATOM 764 O O . ALA A 1 99 ? -0.977 -11.021 -10.383 1.00 87.81 99 ALA A O 1
ATOM 765 N N . GLU A 1 100 ? -2.233 -9.952 -8.872 1.00 84.88 100 GLU A N 1
ATOM 766 C CA . GLU A 1 100 ? -3.264 -9.516 -9.832 1.00 84.88 100 GLU A CA 1
ATOM 767 C C . GLU A 1 100 ? -2.730 -8.507 -10.864 1.00 84.88 100 GLU A C 1
ATOM 769 O O . GLU A 1 100 ? -3.127 -8.517 -12.030 1.00 84.88 100 GLU A O 1
ATOM 774 N N . ILE A 1 101 ? -1.810 -7.626 -10.458 1.00 83.94 101 ILE A N 1
ATOM 775 C CA . ILE A 1 101 ? -1.144 -6.700 -11.384 1.00 83.94 101 ILE A CA 1
ATOM 776 C C . ILE A 1 101 ? -0.199 -7.457 -12.316 1.00 83.94 101 ILE A C 1
ATOM 778 O O . ILE A 1 101 ? -0.200 -7.189 -13.517 1.00 83.94 101 ILE A O 1
ATOM 782 N N . GLU A 1 102 ? 0.578 -8.401 -11.780 1.00 81.81 102 GLU A N 1
ATOM 783 C CA . GLU A 1 102 ? 1.507 -9.237 -12.546 1.00 81.81 102 GLU A CA 1
ATOM 784 C C . GLU A 1 102 ? 0.777 -10.104 -13.579 1.00 81.81 102 GLU A C 1
ATOM 786 O O . GLU A 1 102 ? 1.209 -10.188 -14.727 1.00 81.81 102 GLU A O 1
ATOM 791 N N . ALA A 1 103 ? -0.364 -10.690 -13.205 1.00 81.62 103 ALA A N 1
ATOM 792 C CA . ALA A 1 103 ? -1.190 -11.495 -14.102 1.00 81.62 103 ALA A CA 1
ATOM 793 C C . ALA A 1 103 ? -1.814 -10.680 -15.253 1.00 81.62 103 ALA A C 1
ATOM 795 O O . ALA A 1 103 ? -2.265 -11.255 -16.244 1.00 81.62 103 ALA A O 1
ATOM 796 N N . GLY A 1 104 ? -1.829 -9.347 -15.139 1.00 70.50 104 GLY A N 1
ATOM 797 C CA . GLY A 1 104 ? -2.606 -8.467 -15.996 1.00 70.50 104 GLY A CA 1
ATOM 798 C C . GLY A 1 104 ? -4.090 -8.594 -15.653 1.00 70.50 104 GLY A C 1
ATOM 799 O O . GLY A 1 104 ? -4.682 -9.656 -15.793 1.00 70.50 104 GLY A O 1
ATOM 800 N N . VAL A 1 105 ? -4.710 -7.485 -15.242 1.00 60.38 105 VAL A N 1
ATOM 801 C CA . VAL A 1 105 ? -6.072 -7.340 -14.660 1.00 60.38 105 VAL A CA 1
ATOM 802 C C . VAL A 1 105 ? -7.238 -7.910 -15.518 1.00 60.38 105 VAL A C 1
ATOM 804 O O . VAL A 1 105 ? -8.414 -7.754 -15.195 1.00 60.38 105 VAL A O 1
ATOM 807 N N . LEU A 1 106 ? -6.956 -8.582 -16.631 1.00 51.19 106 LEU A N 1
ATOM 808 C CA . LEU A 1 106 ? -7.919 -9.063 -17.616 1.00 51.19 106 LEU A CA 1
ATOM 809 C C . LEU A 1 106 ? -8.593 -10.403 -17.272 1.00 51.19 106 LEU A C 1
ATOM 811 O O . LEU A 1 106 ? -9.577 -10.721 -17.936 1.00 51.19 106 LEU A O 1
ATOM 815 N N . ASP A 1 107 ? -8.150 -11.132 -16.240 1.00 48.09 107 ASP A N 1
ATOM 816 C CA . ASP A 1 107 ? -8.725 -12.442 -15.866 1.00 48.09 107 ASP A CA 1
ATOM 817 C C . ASP A 1 107 ? -9.298 -12.504 -14.434 1.00 48.09 107 ASP A C 1
ATOM 819 O O . ASP A 1 107 ? -9.447 -13.575 -13.843 1.00 48.09 107 ASP A O 1
ATOM 823 N N . LEU A 1 108 ? -9.678 -11.353 -13.862 1.00 50.69 108 LEU A N 1
ATOM 824 C CA . LEU A 1 108 ? -10.371 -11.313 -12.571 1.00 50.69 108 LEU A CA 1
ATOM 825 C C . LEU A 1 108 ? -11.702 -12.088 -12.661 1.00 50.69 108 LEU A C 1
ATOM 827 O O . LEU A 1 108 ? -12.582 -11.702 -13.445 1.00 50.69 108 LEU A O 1
ATOM 831 N N . PRO A 1 109 ? -11.933 -13.129 -11.835 1.00 47.44 109 PRO A N 1
ATOM 832 C CA . PRO A 1 109 ? -13.243 -13.749 -11.751 1.00 47.44 109 PRO A CA 1
ATOM 833 C C . PRO A 1 109 ? -14.227 -12.688 -11.258 1.00 47.44 109 PRO A C 1
ATOM 835 O O . PRO A 1 109 ? -14.183 -12.265 -10.102 1.00 47.44 109 PRO A O 1
ATOM 838 N N . ARG A 1 110 ? -15.136 -12.244 -12.139 1.00 48.66 110 ARG A N 1
ATOM 839 C CA . ARG A 1 110 ? -16.297 -11.446 -11.733 1.00 48.66 110 ARG A CA 1
ATOM 840 C C . ARG A 1 110 ? -16.973 -12.225 -10.619 1.00 48.66 110 ARG A C 1
ATOM 842 O O . ARG A 1 110 ? -17.461 -13.329 -10.857 1.00 48.66 110 ARG A O 1
ATOM 849 N N . SER A 1 111 ? -16.918 -11.675 -9.411 1.00 44.06 111 SER A N 1
ATOM 850 C CA . SER A 1 111 ? -17.486 -12.283 -8.218 1.00 44.06 111 SER A CA 1
ATOM 851 C C . SER A 1 111 ? -18.850 -12.882 -8.563 1.00 44.06 111 SER A C 1
ATOM 853 O O . SER A 1 111 ? -19.729 -12.170 -9.058 1.00 44.06 111 SER A O 1
ATOM 855 N N . ARG A 1 112 ? -19.013 -14.198 -8.360 1.00 45.56 112 ARG A N 1
ATOM 856 C CA . ARG A 1 112 ? -20.330 -14.841 -8.324 1.00 45.56 112 ARG A CA 1
ATOM 857 C C . ARG A 1 112 ? -21.055 -14.271 -7.110 1.00 45.56 112 ARG A C 1
ATOM 859 O O . ARG A 1 112 ? -21.101 -14.892 -6.053 1.00 45.56 112 ARG A O 1
ATOM 866 N N . VAL A 1 113 ? -21.599 -13.070 -7.256 1.00 43.44 113 VAL A N 1
ATOM 867 C CA . VAL A 1 113 ? -22.662 -12.589 -6.387 1.00 43.44 113 VAL A CA 1
ATOM 868 C C . VAL A 1 113 ? -23.837 -13.512 -6.669 1.00 43.44 113 VAL A C 1
ATOM 870 O O . VAL A 1 113 ? -24.352 -13.564 -7.786 1.00 43.44 113 VAL A O 1
ATOM 873 N N . GLY A 1 114 ? -24.152 -14.340 -5.676 1.00 49.28 114 GLY A N 1
ATOM 874 C CA . GLY A 1 114 ? -25.183 -15.353 -5.764 1.00 49.28 114 GLY A CA 1
ATOM 875 C C . GLY A 1 114 ? -26.514 -14.753 -6.192 1.00 49.28 114 GLY A C 1
ATOM 876 O O . GLY A 1 114 ? -27.027 -13.838 -5.556 1.00 49.28 114 GLY A O 1
ATOM 877 N N . VAL A 1 115 ? -27.104 -15.337 -7.229 1.00 40.97 115 VAL A N 1
ATOM 878 C CA . VAL A 1 115 ? -28.551 -15.299 -7.410 1.00 40.97 115 VAL A CA 1
ATOM 879 C C . VAL A 1 115 ? -29.076 -16.608 -6.838 1.00 40.97 115 VAL A C 1
ATOM 881 O O . VAL A 1 115 ? -29.353 -17.564 -7.551 1.00 40.97 115 VAL A O 1
ATOM 884 N N . ALA A 1 116 ? -29.160 -16.667 -5.510 1.00 49.69 116 ALA A N 1
ATOM 885 C CA . ALA A 1 116 ? -30.194 -17.472 -4.887 1.00 49.69 116 ALA A CA 1
ATOM 886 C C . ALA A 1 116 ? -31.469 -16.633 -4.985 1.00 49.69 116 ALA A C 1
ATOM 888 O O . ALA A 1 116 ? -31.737 -15.771 -4.153 1.00 49.69 116 ALA A O 1
ATOM 889 N N . SER A 1 117 ? -32.219 -16.819 -6.063 1.00 44.53 117 SER A N 1
ATOM 890 C CA . SER A 1 117 ? -33.615 -16.409 -6.110 1.00 44.53 117 SER A CA 1
ATOM 891 C C . SER A 1 117 ? -34.428 -17.670 -6.305 1.00 44.53 117 SER A C 1
ATOM 893 O O . SER A 1 117 ? -34.415 -18.290 -7.361 1.00 44.53 117 SER A O 1
ATOM 895 N N . HIS A 1 118 ? -35.031 -18.065 -5.187 1.00 46.06 118 HIS A N 1
ATOM 896 C CA . HIS A 1 118 ? -36.254 -18.838 -5.094 1.00 46.06 118 HIS A CA 1
ATOM 897 C C . HIS A 1 118 ? -37.137 -18.676 -6.336 1.00 46.06 118 HIS A C 1
ATOM 899 O O . HIS A 1 118 ? -37.671 -17.595 -6.567 1.00 46.06 118 HIS A O 1
ATOM 905 N N . GLU A 1 119 ? -37.397 -19.775 -7.033 1.00 42.28 119 GLU A N 1
ATOM 906 C CA . GLU A 1 119 ? -38.694 -19.974 -7.669 1.00 42.28 119 GLU A CA 1
ATOM 907 C C . GLU A 1 119 ? -39.441 -21.028 -6.847 1.00 42.28 119 GLU A C 1
ATOM 909 O O . GLU A 1 119 ? -39.257 -22.234 -6.989 1.00 42.28 119 GLU A O 1
ATOM 914 N N . CYS A 1 120 ? -40.244 -20.529 -5.905 1.00 39.59 120 CYS A N 1
ATOM 915 C CA . CYS A 1 120 ? -41.517 -21.157 -5.589 1.00 39.59 120 CYS A CA 1
ATOM 916 C C . CYS A 1 120 ? -42.478 -20.773 -6.717 1.00 39.59 120 CYS A C 1
ATOM 918 O O . CYS A 1 120 ? -42.816 -19.593 -6.813 1.00 39.59 120 CYS A O 1
ATOM 920 N N . HIS A 1 121 ? -42.925 -21.739 -7.516 1.00 45.25 121 HIS A N 1
ATOM 921 C CA . HIS A 1 121 ? -44.349 -22.008 -7.732 1.00 45.25 121 HIS A CA 1
ATOM 922 C C . HIS A 1 121 ? -44.570 -23.290 -8.533 1.00 45.25 121 HIS A C 1
ATOM 924 O O . HIS A 1 121 ? -43.830 -23.517 -9.512 1.00 45.25 121 HIS A O 1
#

Sequence (121 aa):
MSVGPRDHPRAHNAATLTVQRRILDAAPHLAQSTKAAGELFQQFVQEWVDARVEPDQVDPLCSVLLVNPACAVLRTAYLQWQPGDDAQRILGLLDSAFAEIEAGVLDLPRSRVGVASHECH

Organism: NCBI:txid1165867